Protein AF-A0A953UN74-F1 (afdb_monomer_lite)

Radius of gyration: 22.05 Å; chains: 1; bounding box: 61×38×53 Å

pLDDT: mean 86.02, std 12.43, range [37.34, 96.69]

Structure (mmCIF, N/CA/C/O backbone):
data_AF-A0A953UN74-F1
#
_entry.id   AF-A0A953UN74-F1
#
loop_
_atom_site.group_PDB
_atom_site.id
_atom_site.type_symbol
_atom_site.label_atom_id
_atom_site.label_alt_id
_atom_site.label_comp_id
_atom_site.label_asym_id
_atom_site.label_entity_id
_atom_site.label_seq_id
_atom_site.pdbx_PDB_ins_code
_atom_site.Cartn_x
_atom_site.Cartn_y
_atom_site.Cartn_z
_atom_site.occupancy
_atom_site.B_iso_or_equiv
_atom_site.auth_seq_id
_atom_site.auth_comp_id
_atom_site.auth_asym_id
_atom_site.auth_atom_id
_atom_site.pdbx_PDB_model_num
ATOM 1 N N . MET A 1 1 ? 6.317 -18.766 7.422 1.00 68.12 1 MET A N 1
ATOM 2 C CA . MET A 1 1 ? 6.959 -17.773 6.529 1.00 68.12 1 MET A CA 1
ATOM 3 C C . MET A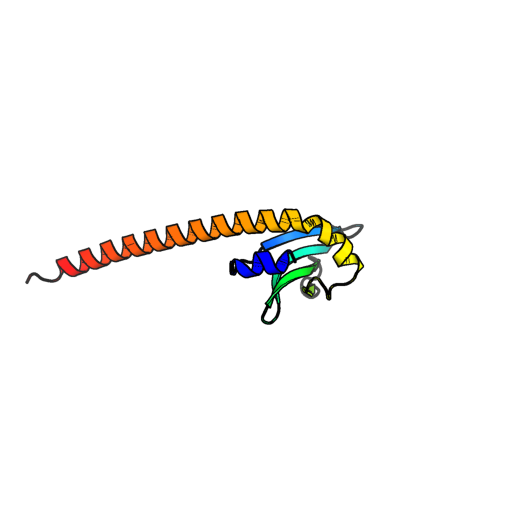 1 1 ? 6.582 -16.374 7.033 1.00 68.12 1 MET A C 1
ATOM 5 O O . MET A 1 1 ? 5.651 -16.295 7.824 1.00 68.12 1 MET A O 1
ATOM 9 N N . ILE A 1 2 ? 7.285 -15.291 6.675 1.00 81.00 2 ILE A N 1
ATOM 10 C CA . ILE A 1 2 ? 7.028 -13.945 7.251 1.00 81.00 2 ILE A CA 1
ATOM 11 C C . ILE A 1 2 ? 5.579 -13.481 7.006 1.00 81.00 2 ILE A C 1
ATOM 13 O O . ILE A 1 2 ? 4.926 -13.029 7.942 1.00 81.00 2 ILE A O 1
ATOM 17 N N . GLU A 1 3 ? 5.045 -13.675 5.796 1.00 82.06 3 GLU A N 1
ATOM 18 C CA . GLU A 1 3 ? 3.646 -13.349 5.468 1.00 82.06 3 GLU A CA 1
ATOM 19 C C . GLU A 1 3 ? 2.641 -14.068 6.375 1.00 82.06 3 GLU A C 1
ATOM 21 O O . GLU A 1 3 ? 1.702 -13.447 6.861 1.00 82.06 3 GLU A O 1
ATOM 26 N N . ASP A 1 4 ? 2.856 -15.356 6.667 1.00 85.12 4 ASP A N 1
ATOM 27 C CA . ASP A 1 4 ? 1.958 -16.125 7.538 1.00 85.12 4 ASP A CA 1
ATOM 28 C C . ASP A 1 4 ? 1.907 -15.539 8.952 1.00 85.12 4 ASP A C 1
ATOM 30 O O . ASP A 1 4 ? 0.857 -15.536 9.591 1.00 85.12 4 ASP A O 1
ATOM 34 N N . SER A 1 5 ? 3.045 -15.055 9.456 1.00 86.38 5 SER A N 1
ATOM 35 C CA . SER A 1 5 ? 3.128 -14.440 10.781 1.00 86.38 5 SER A CA 1
ATOM 36 C C . SER A 1 5 ? 2.363 -13.119 10.837 1.00 86.38 5 SER A C 1
ATOM 38 O O . SER A 1 5 ? 1.658 -12.882 11.813 1.00 86.38 5 SER A O 1
ATOM 40 N N . ILE A 1 6 ? 2.449 -12.293 9.789 1.00 84.81 6 ILE A N 1
ATOM 41 C CA . ILE A 1 6 ? 1.695 -11.031 9.694 1.00 84.81 6 ILE A CA 1
ATOM 42 C C . ILE A 1 6 ? 0.199 -11.319 9.528 1.00 84.81 6 ILE A C 1
ATOM 44 O O . ILE A 1 6 ? -0.627 -10.719 10.210 1.00 84.81 6 ILE A O 1
ATOM 48 N N . ASN A 1 7 ? -0.158 -12.286 8.681 1.00 85.56 7 ASN A N 1
ATOM 49 C CA . ASN A 1 7 ? -1.546 -12.668 8.430 1.00 85.56 7 ASN A CA 1
ATOM 50 C C . ASN A 1 7 ? -2.260 -13.140 9.705 1.00 85.56 7 ASN A C 1
ATOM 52 O O . ASN A 1 7 ? -3.429 -12.823 9.897 1.00 85.56 7 ASN A O 1
ATOM 56 N N . LYS A 1 8 ? -1.562 -13.826 10.621 1.00 86.25 8 LYS A N 1
ATOM 57 C CA . LYS A 1 8 ? -2.116 -14.229 11.930 1.00 86.25 8 LYS A CA 1
ATOM 58 C C . LYS A 1 8 ? -2.557 -13.054 12.801 1.00 86.25 8 LYS A C 1
ATOM 60 O O . LYS A 1 8 ? -3.423 -13.235 13.651 1.00 86.25 8 LYS A O 1
ATOM 65 N N . LEU A 1 9 ? -1.970 -11.875 12.608 1.00 81.00 9 LEU A N 1
ATOM 66 C CA . LEU A 1 9 ? -2.347 -10.672 13.344 1.00 81.00 9 LEU A CA 1
ATOM 67 C C . LEU A 1 9 ? -3.671 -10.075 12.841 1.00 81.00 9 LEU A C 1
ATOM 69 O O . LEU A 1 9 ? -4.211 -9.200 13.508 1.00 81.00 9 LEU A O 1
ATOM 73 N N . ASN A 1 10 ? -4.197 -10.531 11.692 1.00 80.06 10 ASN A N 1
ATOM 74 C CA . ASN A 1 10 ? -5.462 -10.077 11.100 1.00 80.06 10 ASN A CA 1
ATOM 75 C C . ASN A 1 10 ? -5.600 -8.546 11.049 1.00 80.06 10 ASN A C 1
ATOM 77 O O . ASN A 1 10 ? -6.690 -8.009 11.231 1.00 80.06 10 ASN A O 1
ATOM 81 N N . LEU A 1 11 ? -4.490 -7.843 10.791 1.00 80.38 11 LEU A N 1
ATOM 82 C CA . LEU A 1 11 ? -4.436 -6.384 10.908 1.00 80.38 11 LEU A CA 1
ATOM 83 C C . LEU A 1 11 ? -5.432 -5.692 9.975 1.00 80.38 11 LEU A C 1
ATOM 85 O O . LEU A 1 11 ? -5.988 -4.667 10.338 1.00 80.38 11 LEU A O 1
ATOM 89 N N . GLY A 1 12 ? -5.670 -6.240 8.779 1.00 84.88 12 GLY A N 1
ATOM 90 C CA . GLY A 1 12 ? -6.568 -5.622 7.798 1.00 84.88 12 GLY A CA 1
ATOM 91 C C . GLY A 1 12 ? -6.069 -4.268 7.276 1.00 84.88 12 GLY A C 1
ATOM 92 O O . GLY A 1 12 ? -6.853 -3.497 6.728 1.00 84.88 12 GLY A O 1
ATOM 93 N N . ILE A 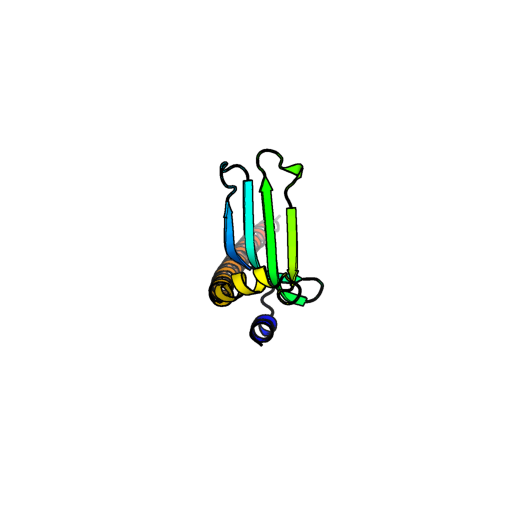1 13 ? -4.777 -3.972 7.448 1.00 89.81 13 ILE A N 1
ATOM 94 C CA . ILE A 1 13 ? -4.165 -2.675 7.149 1.00 89.81 13 ILE A CA 1
ATOM 95 C C . ILE A 1 13 ? -3.267 -2.803 5.931 1.00 89.81 13 ILE A C 1
ATOM 97 O O . ILE A 1 13 ? -2.424 -3.696 5.859 1.00 89.81 13 ILE A O 1
ATOM 101 N N . ARG A 1 14 ? -3.433 -1.877 4.985 1.00 94.19 14 ARG A N 1
ATOM 102 C CA . ARG A 1 14 ? -2.564 -1.746 3.817 1.00 94.19 14 ARG A CA 1
ATOM 103 C C . ARG A 1 14 ? -1.418 -0.787 4.126 1.00 94.19 14 ARG A C 1
ATOM 105 O O . ARG A 1 14 ? -1.647 0.317 4.614 1.00 94.19 14 ARG A O 1
ATOM 112 N N . ALA A 1 15 ? -0.202 -1.183 3.775 1.00 95.69 15 ALA A N 1
ATOM 113 C CA . ALA A 1 15 ? 0.976 -0.320 3.787 1.00 95.69 15 ALA A CA 1
ATOM 114 C C . ALA A 1 15 ? 1.802 -0.571 2.525 1.00 95.69 15 ALA A C 1
ATOM 116 O O . ALA A 1 15 ? 1.704 -1.641 1.923 1.00 95.69 15 ALA A O 1
ATOM 117 N N . ASN A 1 16 ? 2.593 0.412 2.109 1.00 95.94 16 ASN A N 1
ATOM 118 C CA . ASN A 1 16 ? 3.505 0.276 0.982 1.00 95.94 16 ASN A CA 1
ATOM 119 C C . ASN A 1 16 ? 4.778 1.092 1.205 1.00 95.94 16 ASN A C 1
ATOM 121 O O . ASN A 1 16 ? 4.774 2.061 1.963 1.00 95.94 16 ASN A O 1
ATOM 125 N N . VAL A 1 17 ? 5.854 0.661 0.557 1.00 96.31 17 VAL A N 1
ATOM 126 C CA . VAL A 1 17 ? 7.161 1.315 0.553 1.00 96.31 17 VAL A CA 1
ATOM 127 C C . VAL A 1 17 ? 7.721 1.314 -0.862 1.00 96.31 17 VAL A C 1
ATOM 129 O O . VAL A 1 17 ? 7.690 0.294 -1.557 1.00 96.31 17 VAL A O 1
ATOM 132 N N . ASN A 1 18 ? 8.251 2.455 -1.293 1.00 94.44 18 ASN A N 1
ATOM 133 C CA . ASN A 1 18 ? 8.878 2.571 -2.605 1.00 94.44 18 ASN A CA 1
ATOM 134 C C . ASN A 1 18 ? 10.161 1.735 -2.642 1.00 94.44 18 ASN A C 1
ATOM 136 O O . ASN A 1 18 ? 11.010 1.824 -1.750 1.00 94.44 18 ASN A O 1
ATOM 140 N N . ALA A 1 19 ? 10.296 0.907 -3.676 1.00 91.31 19 ALA A N 1
ATOM 141 C CA . ALA A 1 19 ? 11.502 0.128 -3.896 1.00 91.31 19 ALA A CA 1
ATOM 142 C C . ALA A 1 19 ? 12.497 0.894 -4.756 1.00 91.31 19 ALA A C 1
ATOM 144 O O . ALA A 1 19 ? 13.655 1.021 -4.359 1.00 91.31 19 ALA A O 1
ATOM 145 N N . TYR A 1 20 ? 12.035 1.429 -5.883 1.00 85.69 20 TYR A N 1
ATOM 146 C CA . TYR A 1 20 ? 12.816 2.302 -6.749 1.00 85.69 20 TYR A CA 1
ATOM 147 C C . TYR A 1 20 ? 11.903 3.129 -7.660 1.00 85.69 20 TYR A C 1
ATOM 149 O O . TYR A 1 20 ? 10.761 2.748 -7.930 1.00 85.69 20 TYR A O 1
ATOM 157 N N . THR A 1 21 ? 12.457 4.233 -8.150 1.00 83.62 21 THR A N 1
ATOM 158 C CA . THR A 1 21 ? 11.872 5.087 -9.184 1.00 83.62 21 THR A CA 1
ATOM 159 C C . THR A 1 21 ? 12.740 4.972 -10.432 1.00 83.62 21 THR A C 1
ATOM 161 O O . THR A 1 21 ? 13.968 4.960 -10.334 1.00 83.62 21 THR A O 1
ATOM 164 N N . LEU A 1 22 ? 12.114 4.838 -11.594 1.00 76.50 22 LEU A N 1
ATOM 165 C CA . LEU A 1 22 ? 12.741 5.024 -12.894 1.00 76.50 22 LEU A CA 1
ATOM 166 C C . LEU A 1 22 ? 12.243 6.368 -13.421 1.00 76.50 22 LEU A C 1
ATOM 168 O O . LEU A 1 22 ? 11.095 6.480 -13.852 1.00 76.50 22 LEU A O 1
ATOM 172 N N . GLU A 1 23 ? 13.098 7.377 -13.325 1.00 68.75 23 GLU A N 1
ATOM 173 C CA . GLU A 1 23 ? 12.859 8.690 -13.921 1.00 68.75 23 GLU A CA 1
ATOM 174 C C . GLU A 1 23 ? 13.153 8.603 -15.425 1.00 68.75 23 GLU A C 1
ATOM 176 O O . GLU A 1 23 ? 14.100 7.929 -15.851 1.00 68.75 23 GLU A O 1
ATOM 181 N N . GLY A 1 24 ? 12.299 9.223 -16.244 1.00 60.75 24 GLY A N 1
ATOM 182 C CA . GLY A 1 24 ? 12.556 9.354 -17.675 1.00 60.75 24 GLY A CA 1
ATOM 183 C C . GLY A 1 24 ? 13.848 10.140 -17.912 1.00 60.75 24 GLY A C 1
ATOM 184 O O . GLY A 1 24 ? 14.123 11.104 -17.211 1.00 60.75 24 GLY A O 1
ATOM 185 N N . ALA A 1 25 ? 14.643 9.735 -18.904 1.00 55.78 25 ALA A N 1
ATOM 186 C CA . ALA A 1 25 ? 16.005 10.237 -19.113 1.00 55.78 25 ALA A CA 1
ATOM 187 C C . ALA A 1 25 ? 16.136 11.755 -19.373 1.00 55.78 25 ALA A C 1
ATOM 189 O O . ALA A 1 25 ? 17.259 12.241 -19.338 1.00 55.78 25 ALA A O 1
ATOM 190 N N . ASP A 1 26 ? 15.041 12.487 -19.626 1.00 55.50 26 ASP A N 1
ATOM 191 C CA . ASP A 1 26 ? 15.092 13.898 -20.045 1.00 55.50 26 ASP A CA 1
ATOM 192 C C . ASP A 1 26 ? 13.882 14.765 -19.620 1.00 55.50 26 ASP A C 1
ATOM 194 O O . ASP A 1 26 ? 13.804 15.923 -20.025 1.00 55.50 26 ASP A O 1
ATOM 198 N N . ASP A 1 27 ? 12.918 14.259 -18.837 1.00 62.00 27 ASP A N 1
ATOM 199 C CA . ASP A 1 27 ? 11.722 15.051 -18.496 1.00 62.00 27 ASP A CA 1
ATOM 200 C C . ASP A 1 27 ? 11.062 14.571 -17.191 1.00 62.00 27 ASP A C 1
ATOM 202 O O . ASP A 1 27 ? 10.634 13.416 -17.104 1.00 62.00 27 ASP A O 1
ATOM 206 N N . ASP A 1 28 ? 10.914 15.473 -16.211 1.00 71.19 28 ASP A N 1
ATOM 207 C CA . ASP A 1 28 ? 10.220 15.252 -14.921 1.00 71.19 28 ASP A CA 1
ATOM 208 C C . ASP A 1 28 ? 8.723 14.911 -15.099 1.00 71.19 28 ASP A C 1
ATOM 210 O O . ASP A 1 28 ? 7.991 14.678 -14.136 1.00 71.19 28 ASP A O 1
ATOM 214 N N . LEU A 1 29 ? 8.242 14.897 -16.343 1.00 80.50 29 LEU A N 1
ATOM 215 C CA . LEU A 1 29 ? 6.860 14.628 -16.713 1.00 80.50 29 LEU A CA 1
ATOM 216 C C . LEU A 1 29 ? 6.535 13.138 -16.874 1.00 80.50 29 LEU A C 1
ATOM 218 O O . LEU A 1 29 ? 5.363 12.812 -17.019 1.00 80.50 29 LEU A O 1
ATOM 222 N N . TYR A 1 30 ? 7.525 12.240 -16.846 1.00 83.38 30 TYR A N 1
ATOM 223 C CA . TYR A 1 30 ? 7.294 10.793 -16.844 1.00 83.38 30 TYR A CA 1
ATOM 224 C C . TYR A 1 30 ? 7.991 10.130 -15.667 1.00 83.38 30 TYR A C 1
ATOM 226 O O . TYR A 1 30 ? 9.212 10.215 -15.512 1.00 83.38 30 TYR A O 1
ATOM 234 N N . SER A 1 31 ? 7.216 9.404 -14.874 1.00 87.31 31 SER A N 1
ATOM 235 C CA . SER A 1 31 ? 7.716 8.693 -13.710 1.00 87.31 31 SER A CA 1
ATOM 236 C C . SER A 1 31 ? 7.165 7.280 -13.654 1.00 87.31 31 SER A C 1
ATOM 238 O O . SER A 1 31 ? 5.976 7.039 -13.847 1.00 87.31 31 SER A O 1
ATOM 240 N N . ARG A 1 32 ? 8.045 6.324 -13.356 1.00 88.56 32 ARG A N 1
ATOM 241 C CA . ARG A 1 32 ? 7.665 4.935 -13.108 1.00 88.56 32 ARG A CA 1
ATOM 242 C C . ARG A 1 32 ? 8.156 4.507 -11.738 1.00 88.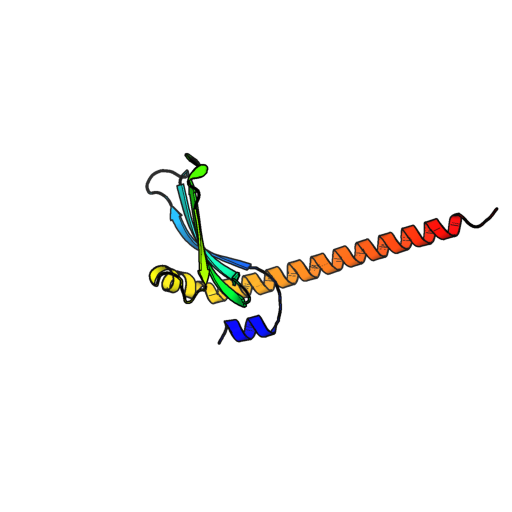56 32 ARG A C 1
ATOM 244 O O . ARG A 1 32 ? 9.358 4.505 -11.474 1.00 88.56 32 ARG A O 1
ATOM 251 N N . TRP A 1 33 ? 7.242 4.095 -10.873 1.00 90.62 33 TRP A N 1
ATOM 252 C CA . TRP A 1 33 ? 7.553 3.607 -9.534 1.00 90.62 33 TRP A CA 1
ATOM 253 C C . TRP A 1 33 ? 7.264 2.128 -9.422 1.00 90.62 33 TRP A C 1
ATOM 255 O O . TRP A 1 33 ? 6.216 1.646 -9.843 1.00 90.62 33 TRP A O 1
ATOM 265 N N . VAL A 1 34 ? 8.167 1.429 -8.744 1.00 93.56 34 VAL A N 1
ATOM 266 C CA . VAL A 1 34 ? 7.897 0.085 -8.248 1.00 93.56 34 VAL A CA 1
ATOM 267 C C . VAL A 1 34 ? 7.934 0.120 -6.733 1.00 93.56 34 VAL A C 1
ATOM 269 O O . VAL A 1 34 ? 8.902 0.586 -6.123 1.00 93.56 34 VAL A O 1
ATOM 272 N N . ARG A 1 35 ? 6.874 -0.385 -6.109 1.00 95.50 35 ARG A N 1
ATOM 273 C CA . ARG A 1 35 ? 6.724 -0.423 -4.654 1.00 95.50 35 ARG A CA 1
ATOM 274 C C . ARG A 1 35 ? 6.391 -1.821 -4.165 1.00 95.50 35 ARG A C 1
ATOM 276 O O . ARG A 1 35 ? 5.739 -2.611 -4.846 1.00 95.50 35 ARG A O 1
ATOM 283 N N . LEU A 1 36 ? 6.848 -2.109 -2.953 1.00 96.69 36 LEU A N 1
ATOM 284 C CA . LEU A 1 36 ? 6.417 -3.275 -2.202 1.00 96.69 36 LEU A CA 1
ATOM 285 C C . LEU A 1 36 ? 5.260 -2.856 -1.301 1.00 96.69 36 LEU A C 1
ATOM 287 O O . LEU A 1 36 ? 5.377 -1.892 -0.549 1.00 96.69 36 LEU A O 1
ATOM 291 N N . ALA A 1 37 ? 4.165 -3.597 -1.342 1.00 95.94 37 ALA A N 1
ATOM 292 C CA . ALA A 1 37 ? 3.006 -3.374 -0.502 1.00 95.94 37 ALA A CA 1
ATOM 293 C C . ALA A 1 37 ? 2.652 -4.629 0.294 1.00 95.94 37 ALA A C 1
ATOM 295 O O . ALA A 1 37 ? 2.936 -5.751 -0.113 1.00 95.94 37 ALA A O 1
ATOM 296 N N . TYR A 1 38 ? 1.992 -4.434 1.429 1.00 95.50 38 TYR A N 1
ATOM 297 C CA . TYR A 1 38 ? 1.195 -5.463 2.076 1.00 95.50 38 TYR A CA 1
ATOM 298 C C . TYR A 1 38 ? -0.268 -5.085 1.891 1.00 95.50 38 TYR A C 1
ATOM 300 O O . TYR A 1 38 ? -0.678 -3.970 2.223 1.00 95.50 38 TYR A O 1
ATOM 308 N N . GLY A 1 39 ? -1.050 -5.996 1.328 1.00 93.94 39 GLY A N 1
ATOM 309 C CA . GLY A 1 39 ? -2.425 -5.716 0.954 1.00 93.94 39 GLY A CA 1
ATOM 310 C C . GLY A 1 39 ? -3.220 -6.980 0.677 1.00 93.94 39 GLY A C 1
ATOM 311 O O . GLY A 1 39 ? -2.707 -8.098 0.744 1.00 93.94 39 GLY A O 1
ATOM 312 N N . LYS A 1 40 ? -4.499 -6.788 0.359 1.00 91.44 40 LYS A N 1
ATOM 313 C CA . LYS A 1 40 ? -5.385 -7.870 -0.056 1.00 91.44 40 LYS A CA 1
ATOM 314 C C . LYS A 1 40 ? -5.292 -8.054 -1.571 1.00 91.44 40 LYS A C 1
ATOM 316 O O . LYS A 1 40 ? -5.626 -7.137 -2.314 1.00 91.44 40 LYS A O 1
ATOM 321 N N . SER A 1 41 ? -4.874 -9.239 -2.010 1.00 85.62 41 SER A N 1
ATOM 322 C CA . SER A 1 41 ? -4.917 -9.667 -3.411 1.00 85.62 41 SER A CA 1
ATOM 323 C C . SER A 1 41 ? -5.835 -10.885 -3.530 1.00 85.62 41 SER A C 1
ATOM 325 O O . SER A 1 41 ? -5.630 -11.921 -2.886 1.00 85.62 41 SER A O 1
ATOM 327 N N . GLY A 1 42 ? -6.927 -10.733 -4.282 1.00 84.00 42 GLY A N 1
ATOM 328 C CA . GLY A 1 42 ? -8.027 -11.697 -4.290 1.00 84.00 42 GLY A CA 1
ATOM 329 C C . GLY A 1 42 ? -8.619 -11.893 -2.888 1.00 84.00 42 GLY A C 1
ATOM 330 O O . GLY A 1 42 ? -9.070 -10.941 -2.248 1.00 84.00 42 GLY A O 1
ATOM 331 N N . ASN A 1 43 ? -8.608 -13.133 -2.388 1.00 85.19 43 ASN A N 1
ATOM 332 C CA . ASN A 1 43 ? -9.144 -13.467 -1.062 1.00 85.19 43 ASN A CA 1
ATOM 333 C C . ASN A 1 43 ? -8.073 -13.632 0.032 1.00 85.19 43 ASN A C 1
ATOM 335 O O . ASN A 1 43 ? -8.368 -14.157 1.103 1.00 85.19 43 ASN A O 1
ATOM 339 N N . ARG A 1 44 ? -6.823 -13.229 -0.224 1.00 86.88 44 ARG A N 1
ATOM 340 C CA . ARG A 1 44 ? -5.719 -13.393 0.732 1.00 86.88 44 ARG A CA 1
ATOM 341 C C . ARG A 1 44 ? -4.976 -12.084 0.954 1.00 86.88 44 ARG A C 1
ATOM 343 O O . ARG A 1 44 ? -4.841 -11.274 0.042 1.00 86.88 44 ARG A O 1
ATOM 350 N N . TRP A 1 45 ? -4.495 -11.907 2.177 1.00 92.62 45 TRP A N 1
ATOM 351 C CA . TRP A 1 45 ? -3.532 -10.866 2.511 1.00 92.62 45 TRP A CA 1
ATOM 352 C C . TRP A 1 45 ? -2.113 -11.390 2.297 1.00 92.62 45 TRP A C 1
ATOM 354 O O . TRP A 1 45 ? -1.839 -12.574 2.520 1.00 92.62 45 TRP A O 1
ATOM 364 N N . GLY A 1 46 ? -1.228 -10.524 1.821 1.00 93.69 46 GLY A N 1
ATOM 365 C CA . GLY A 1 46 ? 0.161 -10.876 1.559 1.00 93.69 46 GLY A CA 1
ATOM 366 C C . GLY A 1 46 ? 0.939 -9.725 0.944 1.00 93.69 46 GLY A C 1
ATOM 367 O O . GLY A 1 46 ? 0.433 -8.603 0.831 1.00 93.69 46 GLY A O 1
ATOM 368 N N . PHE A 1 47 ? 2.178 -10.008 0.555 1.00 94.81 47 PHE A N 1
ATOM 369 C CA . PHE A 1 47 ? 3.007 -9.053 -0.153 1.00 94.81 47 PHE A CA 1
ATOM 370 C C . PHE A 1 47 ? 2.568 -8.932 -1.610 1.00 94.81 47 PHE A C 1
ATOM 372 O O . PHE A 1 47 ? 2.289 -9.919 -2.298 1.00 94.81 47 PHE A O 1
ATOM 379 N N . ILE A 1 48 ? 2.526 -7.692 -2.074 1.00 95.81 48 ILE A N 1
ATOM 380 C CA . ILE A 1 48 ? 2.129 -7.295 -3.415 1.00 95.81 48 ILE A CA 1
ATOM 381 C C . ILE A 1 48 ? 3.261 -6.440 -3.975 1.00 95.81 48 ILE A C 1
ATOM 383 O O . ILE A 1 48 ? 3.785 -5.560 -3.294 1.00 95.81 48 ILE A O 1
ATOM 387 N N . VAL A 1 49 ? 3.660 -6.723 -5.205 1.00 96.06 49 VAL A N 1
ATOM 388 C CA . VAL A 1 49 ? 4.524 -5.838 -5.984 1.00 96.06 49 VAL A CA 1
ATOM 389 C C . VAL A 1 49 ? 3.615 -5.000 -6.854 1.00 96.06 49 VAL A C 1
ATOM 391 O O . VAL A 1 49 ? 2.749 -5.548 -7.533 1.00 96.06 49 VAL A O 1
ATOM 394 N N . GLU A 1 50 ? 3.801 -3.691 -6.807 1.00 95.38 50 GLU A N 1
ATOM 395 C CA . GLU A 1 50 ? 2.982 -2.748 -7.554 1.00 95.38 50 GLU A CA 1
ATOM 396 C C . GLU A 1 50 ? 3.880 -1.882 -8.411 1.00 95.38 50 GLU A C 1
ATOM 398 O O . GLU A 1 50 ? 4.932 -1.423 -7.958 1.00 95.38 50 GLU A O 1
ATOM 403 N N . GLU A 1 51 ? 3.437 -1.671 -9.634 1.00 94.19 51 GLU A N 1
ATOM 404 C CA . GLU A 1 51 ? 4.059 -0.800 -10.603 1.00 94.19 51 GLU A CA 1
ATOM 405 C C . GLU A 1 51 ? 3.060 0.279 -10.994 1.00 94.19 51 GLU A C 1
ATOM 407 O O . GLU A 1 51 ? 1.906 -0.010 -11.306 1.00 94.19 51 GLU A O 1
ATOM 412 N N . LEU A 1 52 ? 3.511 1.524 -10.924 1.00 92.44 52 LEU A N 1
ATOM 413 C CA . LEU A 1 52 ? 2.747 2.695 -11.309 1.00 92.44 52 LEU A CA 1
ATOM 414 C C . LEU A 1 52 ? 3.567 3.468 -12.329 1.00 92.44 52 LEU A C 1
ATOM 416 O O . LEU A 1 52 ? 4.737 3.758 -12.076 1.00 92.44 52 LEU A O 1
ATOM 420 N N . THR A 1 53 ? 2.949 3.802 -13.449 1.00 91.06 53 THR A N 1
ATOM 421 C CA . THR A 1 53 ? 3.501 4.733 -14.428 1.00 91.06 53 THR A CA 1
ATOM 422 C C . THR A 1 53 ? 2.596 5.949 -14.463 1.00 91.06 53 THR A C 1
ATOM 424 O O . THR A 1 53 ? 1.391 5.785 -14.632 1.00 91.06 53 THR A O 1
ATOM 427 N N . GLU A 1 54 ? 3.172 7.135 -14.303 1.00 89.75 54 GLU A N 1
ATOM 428 C CA . GLU A 1 54 ? 2.487 8.412 -14.503 1.00 89.75 54 GLU A CA 1
ATOM 429 C C . GLU A 1 54 ? 3.181 9.177 -15.635 1.00 89.75 54 GLU A C 1
ATOM 431 O O . GLU A 1 54 ? 4.404 9.357 -15.612 1.00 89.75 54 GLU A O 1
ATOM 436 N N . ASP A 1 55 ? 2.402 9.632 -16.618 1.00 87.75 55 ASP A N 1
ATOM 437 C CA . ASP A 1 55 ? 2.850 10.560 -17.657 1.00 87.75 55 ASP A CA 1
ATOM 438 C C . ASP A 1 55 ? 2.005 11.838 -17.616 1.00 87.75 55 ASP A C 1
ATOM 440 O O . ASP A 1 55 ? 0.887 11.904 -18.122 1.00 87.75 55 ASP A O 1
ATOM 444 N N . LEU A 1 56 ? 2.569 12.909 -17.062 1.00 85.50 56 LEU A N 1
ATOM 445 C CA . LEU A 1 56 ? 1.903 14.207 -16.945 1.00 85.50 56 LEU A CA 1
ATOM 446 C C . LEU A 1 56 ? 1.599 14.853 -18.306 1.00 85.50 56 LEU A C 1
ATOM 448 O O . LEU A 1 56 ? 0.754 15.746 -18.381 1.00 85.50 56 LEU A O 1
ATOM 452 N N . ARG A 1 57 ? 2.263 14.423 -19.388 1.00 86.44 57 ARG A N 1
ATOM 453 C CA . ARG A 1 57 ? 1.969 14.890 -20.756 1.00 86.44 57 ARG A CA 1
ATOM 454 C C . ARG A 1 57 ? 0.784 14.148 -21.352 1.00 86.44 57 ARG A C 1
ATOM 456 O O . ARG A 1 57 ? 0.098 14.703 -22.209 1.00 86.44 57 ARG A O 1
ATOM 463 N N . ASN A 1 58 ? 0.556 12.910 -20.921 1.00 85.25 58 ASN A N 1
ATOM 464 C CA . ASN A 1 58 ? -0.578 12.111 -21.349 1.00 85.25 58 ASN A CA 1
ATOM 465 C C . ASN A 1 58 ? -1.132 11.239 -20.208 1.00 85.25 58 ASN A C 1
ATOM 467 O O . ASN A 1 58 ? -0.915 10.026 -20.217 1.00 85.25 58 ASN A O 1
ATOM 471 N N . PRO A 1 59 ? -1.905 11.830 -19.277 1.00 85.38 59 PRO A N 1
ATOM 472 C CA . PRO A 1 59 ? -2.422 11.112 -18.109 1.00 85.38 59 PRO A CA 1
ATOM 473 C C . PRO A 1 59 ? -3.332 9.924 -18.454 1.00 85.38 59 PRO A C 1
ATOM 475 O O . PRO A 1 59 ? -3.567 9.043 -17.635 1.00 85.38 59 PRO A O 1
ATOM 478 N N . GLU A 1 60 ? -3.865 9.865 -19.680 1.00 87.56 60 GLU A N 1
ATOM 479 C CA . GLU A 1 60 ? -4.655 8.715 -20.141 1.00 87.56 60 GLU A CA 1
ATOM 480 C C . GLU A 1 60 ? -3.810 7.445 -20.339 1.00 87.56 60 GLU A C 1
ATOM 482 O O . GLU A 1 60 ? -4.367 6.357 -20.484 1.00 87.56 60 GLU A O 1
ATOM 487 N N . GLN A 1 61 ? -2.478 7.569 -20.357 1.00 83.94 61 GLN A N 1
ATOM 488 C CA . GLN A 1 61 ? -1.543 6.448 -20.460 1.00 83.94 61 GLN A CA 1
ATOM 489 C C . GLN A 1 61 ? -1.003 5.970 -19.111 1.00 83.94 61 GLN A C 1
ATOM 491 O O . GLN A 1 61 ? -0.165 5.067 -19.094 1.00 83.94 61 GLN A O 1
ATOM 496 N N . ASP A 1 62 ? -1.477 6.529 -17.998 1.00 89.44 62 ASP A N 1
ATOM 497 C CA . ASP A 1 62 ? -1.076 6.072 -16.675 1.00 89.44 62 ASP A CA 1
ATOM 498 C C . ASP A 1 62 ? -1.420 4.585 -16.508 1.00 89.44 62 ASP A C 1
ATOM 500 O O . ASP A 1 62 ? -2.542 4.139 -16.778 1.00 89.44 62 ASP A O 1
ATOM 504 N N . THR A 1 63 ? -0.446 3.791 -16.062 1.00 91.25 63 THR A N 1
ATOM 505 C CA . THR A 1 63 ? -0.631 2.350 -15.856 1.00 91.25 63 THR A CA 1
ATOM 506 C C . THR A 1 63 ? -0.487 1.989 -14.394 1.00 91.25 63 THR A C 1
ATOM 508 O O . THR A 1 63 ? 0.372 2.509 -13.685 1.00 91.25 63 THR A O 1
ATOM 511 N N . TYR A 1 64 ? -1.320 1.054 -13.942 1.00 93.19 64 TYR A N 1
ATOM 512 C CA . TYR A 1 64 ? -1.197 0.448 -12.626 1.00 93.19 64 TYR A CA 1
ATOM 513 C C . TYR A 1 64 ? -1.272 -1.067 -12.748 1.00 93.19 64 TYR A C 1
ATOM 515 O O . TYR A 1 64 ? -2.339 -1.630 -13.000 1.00 93.19 64 TYR A O 1
ATOM 523 N N . ASP A 1 65 ? -0.139 -1.715 -12.511 1.00 93.69 65 ASP A N 1
ATOM 524 C CA . ASP A 1 65 ? -0.030 -3.162 -12.482 1.00 93.69 65 ASP A CA 1
ATOM 525 C C . ASP A 1 65 ? 0.280 -3.642 -11.065 1.00 93.69 65 ASP A C 1
ATOM 527 O O . ASP A 1 65 ? 1.014 -3.015 -10.295 1.00 93.69 65 ASP A O 1
ATOM 531 N N . SER A 1 66 ? -0.301 -4.780 -10.687 1.00 94.56 66 SER A N 1
ATOM 532 C CA . SER A 1 66 ? -0.059 -5.369 -9.374 1.00 94.56 66 SER A CA 1
ATOM 533 C C . SER A 1 66 ? -0.047 -6.888 -9.425 1.00 94.56 66 SER A C 1
ATOM 535 O O . SER A 1 66 ? -0.864 -7.524 -10.092 1.00 94.56 66 SER A O 1
ATOM 537 N N . TRP A 1 67 ? 0.877 -7.477 -8.672 1.00 95.00 67 TRP A N 1
ATOM 538 C CA . TRP A 1 67 ? 1.063 -8.921 -8.593 1.00 95.00 67 TRP A CA 1
ATOM 539 C C . TRP A 1 67 ? 1.248 -9.344 -7.145 1.00 95.00 67 TRP A C 1
ATOM 541 O O . TRP A 1 67 ? 1.905 -8.651 -6.367 1.00 95.00 67 TRP A O 1
ATOM 551 N N . ALA A 1 68 ? 0.753 -10.528 -6.780 1.00 94.25 68 ALA A N 1
ATOM 552 C CA . ALA A 1 68 ? 1.244 -11.170 -5.566 1.00 94.25 68 ALA A CA 1
ATOM 553 C C . ALA A 1 68 ? 2.767 -11.333 -5.678 1.00 94.25 68 ALA A C 1
ATOM 555 O O . ALA A 1 68 ? 3.286 -11.613 -6.761 1.00 94.25 68 ALA A O 1
ATOM 556 N N . PHE A 1 69 ? 3.496 -11.191 -4.569 1.00 93.56 69 PHE A N 1
ATOM 557 C CA . PHE A 1 69 ? 4.961 -11.166 -4.596 1.00 93.56 69 PHE A CA 1
ATOM 558 C C . PHE A 1 69 ? 5.569 -12.368 -5.317 1.00 93.56 69 PHE A C 1
ATOM 560 O O . PHE A 1 69 ? 6.611 -12.232 -5.934 1.00 93.56 69 PHE A O 1
ATOM 567 N N . ARG A 1 70 ? 4.936 -13.544 -5.271 1.00 92.00 70 ARG A N 1
ATOM 568 C CA . ARG A 1 70 ? 5.425 -14.764 -5.937 1.00 92.00 70 ARG A CA 1
ATOM 569 C C . ARG A 1 70 ? 5.225 -14.759 -7.454 1.00 92.00 70 ARG A C 1
ATOM 571 O O . ARG A 1 70 ? 6.012 -15.399 -8.148 1.00 92.00 70 ARG A O 1
ATOM 578 N N . ASP A 1 71 ? 4.222 -14.029 -7.926 1.00 94.31 71 ASP A N 1
ATOM 579 C CA . ASP A 1 71 ? 3.790 -13.987 -9.325 1.00 94.31 71 ASP A CA 1
ATOM 580 C C . ASP A 1 71 ? 4.404 -12.797 -10.078 1.00 94.31 71 ASP A C 1
ATOM 582 O O . ASP A 1 71 ? 4.399 -12.764 -11.305 1.00 94.31 71 ASP A O 1
ATOM 586 N N . ALA A 1 72 ? 4.986 -11.839 -9.349 1.00 93.75 72 ALA A N 1
ATOM 587 C CA . ALA A 1 72 ? 5.674 -10.696 -9.928 1.00 93.75 72 ALA A CA 1
ATOM 588 C C . ALA A 1 72 ? 6.903 -11.113 -10.772 1.00 93.75 72 ALA A C 1
ATOM 590 O O . ALA A 1 72 ? 7.599 -12.092 -10.435 1.00 93.75 72 ALA A O 1
ATOM 591 N N . PRO A 1 73 ? 7.248 -10.340 -11.824 1.00 93.94 73 PRO A N 1
ATOM 592 C CA . PRO A 1 73 ? 8.480 -10.524 -12.587 1.00 93.94 73 PRO A CA 1
ATOM 593 C C . PRO A 1 73 ? 9.705 -10.683 -11.678 1.00 93.94 73 PRO A C 1
ATOM 595 O O . PRO A 1 73 ? 9.848 -9.999 -10.662 1.00 93.94 73 PRO A O 1
ATOM 598 N N . ARG A 1 74 ? 10.610 -11.614 -12.023 1.00 94.50 74 ARG A N 1
ATOM 599 C CA . ARG A 1 74 ? 11.779 -11.949 -11.181 1.00 94.50 74 ARG A CA 1
ATOM 600 C C . ARG A 1 74 ? 12.618 -10.718 -10.845 1.00 94.50 74 ARG A C 1
ATOM 602 O O . ARG A 1 74 ? 13.093 -10.603 -9.720 1.00 94.50 74 ARG A O 1
ATOM 609 N N . GLU A 1 75 ? 12.787 -9.822 -11.809 1.00 91.12 75 GLU A N 1
ATOM 610 C CA . GLU A 1 75 ? 13.513 -8.568 -11.620 1.00 91.12 75 GLU A CA 1
ATOM 611 C C . GLU A 1 75 ? 12.901 -7.695 -10.523 1.00 91.12 75 GLU A C 1
ATOM 613 O O . GLU A 1 75 ? 13.633 -7.202 -9.667 1.00 91.12 75 GLU A O 1
ATOM 618 N N . TYR A 1 76 ? 11.574 -7.571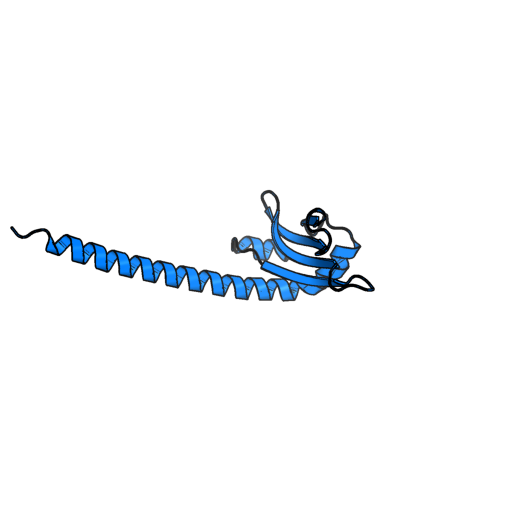 -10.472 1.00 92.69 76 TYR A N 1
ATOM 619 C CA . TYR A 1 76 ? 10.914 -6.781 -9.439 1.00 92.69 76 TYR A CA 1
ATOM 620 C C . TYR A 1 76 ? 11.045 -7.465 -8.092 1.00 92.69 76 TYR A C 1
ATOM 622 O O . TYR A 1 76 ? 11.441 -6.817 -7.130 1.00 92.69 76 TYR A O 1
ATOM 630 N N . ARG A 1 77 ? 10.840 -8.787 -8.030 1.00 93.50 77 ARG A N 1
ATOM 631 C CA . ARG A 1 77 ? 11.001 -9.564 -6.788 1.00 93.50 77 ARG A CA 1
ATOM 632 C C . ARG A 1 77 ? 12.372 -9.366 -6.149 1.00 93.50 77 ARG A C 1
ATOM 634 O O . ARG A 1 77 ? 12.450 -9.201 -4.938 1.00 93.50 77 ARG A O 1
ATOM 641 N N . LEU A 1 78 ? 13.441 -9.354 -6.945 1.00 91.75 78 LEU A N 1
ATOM 642 C CA . LEU A 1 78 ? 14.798 -9.133 -6.436 1.00 91.75 78 LEU A CA 1
ATOM 643 C C . LEU A 1 78 ? 15.025 -7.696 -5.960 1.00 91.75 78 LEU A C 1
ATOM 645 O O . LEU A 1 78 ? 15.704 -7.499 -4.963 1.00 91.75 78 LEU A O 1
ATOM 649 N N . LYS A 1 79 ? 14.436 -6.703 -6.627 1.00 88.94 79 LYS A N 1
ATOM 650 C CA . LYS A 1 79 ? 14.568 -5.296 -6.223 1.00 88.94 79 LYS A CA 1
ATOM 651 C C . LYS A 1 79 ? 13.729 -4.953 -4.989 1.00 88.94 79 LYS A C 1
ATOM 653 O O . LYS A 1 79 ? 14.121 -4.114 -4.184 1.00 88.94 79 LYS A O 1
ATOM 658 N N . VAL A 1 80 ? 12.570 -5.590 -4.829 1.00 93.69 80 VAL A N 1
ATOM 659 C CA . VAL A 1 80 ? 11.635 -5.293 -3.735 1.00 93.69 80 VAL A CA 1
ATOM 660 C C . VAL A 1 80 ? 11.912 -6.098 -2.462 1.00 93.69 80 VAL A C 1
ATOM 662 O O . VAL A 1 80 ? 11.528 -5.652 -1.384 1.00 93.69 80 VAL A O 1
ATOM 665 N N . VAL A 1 81 ? 12.585 -7.256 -2.536 1.00 93.62 81 VAL A N 1
ATOM 666 C CA . VAL A 1 81 ? 12.813 -8.129 -1.362 1.00 93.62 81 VAL A CA 1
ATOM 667 C C . VAL A 1 81 ? 13.595 -7.427 -0.250 1.00 93.62 81 VAL A C 1
ATOM 669 O O . VAL A 1 81 ? 13.302 -7.614 0.929 1.00 93.62 81 VAL A O 1
ATOM 672 N N . GLU A 1 82 ? 14.532 -6.552 -0.613 1.00 92.38 82 GLU A N 1
ATOM 673 C CA . GLU A 1 82 ? 15.331 -5.771 0.337 1.00 92.38 82 GLU A CA 1
ATOM 674 C C . GLU A 1 82 ? 14.493 -4.747 1.115 1.00 92.38 82 GLU A C 1
ATOM 676 O O . GLU A 1 82 ? 14.912 -4.262 2.164 1.00 92.38 82 GLU A O 1
ATOM 681 N N . LYS A 1 83 ? 13.285 -4.430 0.633 1.00 95.25 83 LYS A N 1
ATOM 682 C CA . LYS A 1 83 ? 12.362 -3.482 1.266 1.00 95.25 83 LYS A CA 1
ATOM 683 C C . LYS A 1 83 ? 11.377 -4.137 2.227 1.00 95.25 83 LYS A C 1
ATOM 685 O O . LYS A 1 83 ? 10.607 -3.421 2.861 1.00 95.25 83 LYS A O 1
ATOM 690 N N . ILE A 1 84 ? 11.409 -5.463 2.384 1.00 94.44 84 ILE A N 1
ATOM 691 C CA . ILE A 1 84 ? 10.544 -6.165 3.344 1.00 94.44 84 ILE A CA 1
ATOM 692 C C . ILE A 1 84 ? 10.680 -5.583 4.764 1.00 94.44 84 ILE A C 1
ATOM 694 O O . ILE A 1 84 ? 9.640 -5.298 5.350 1.00 94.44 84 ILE A O 1
ATOM 698 N N . PRO A 1 85 ? 11.884 -5.331 5.323 1.00 95.31 85 PRO A N 1
ATOM 699 C CA . PRO A 1 85 ? 11.999 -4.728 6.653 1.00 95.31 85 PRO A CA 1
ATOM 700 C C . PRO A 1 85 ? 11.319 -3.356 6.747 1.00 95.31 85 PRO A C 1
ATOM 702 O O . PRO A 1 85 ? 10.500 -3.140 7.633 1.00 95.31 85 PRO A O 1
ATOM 705 N N . ALA A 1 86 ? 11.560 -2.477 5.769 1.00 96.44 86 ALA A N 1
ATOM 706 C CA . ALA A 1 86 ? 10.932 -1.156 5.720 1.00 96.44 86 ALA A CA 1
ATOM 707 C C . ALA A 1 86 ? 9.398 -1.240 5.622 1.00 96.44 86 ALA A C 1
ATOM 709 O O . ALA A 1 86 ? 8.687 -0.417 6.196 1.00 96.44 86 ALA A O 1
ATOM 710 N N . LEU A 1 87 ? 8.867 -2.249 4.923 1.00 96.06 87 LEU A N 1
ATOM 711 C CA . LEU A 1 87 ? 7.428 -2.493 4.868 1.00 96.06 87 LEU A CA 1
ATOM 712 C C . LEU A 1 87 ? 6.857 -2.898 6.232 1.00 96.06 87 LEU A C 1
ATOM 714 O O . LEU A 1 87 ? 5.753 -2.477 6.575 1.00 96.06 87 LEU A O 1
ATOM 718 N N . LEU A 1 88 ? 7.582 -3.709 7.008 1.00 94.50 88 LEU A N 1
ATOM 719 C CA . LEU A 1 88 ? 7.159 -4.083 8.360 1.00 94.50 88 LEU A CA 1
ATOM 720 C C . LEU A 1 88 ? 7.100 -2.857 9.273 1.00 94.50 88 LEU A C 1
ATOM 722 O O . LEU A 1 88 ? 6.112 -2.686 9.985 1.00 94.50 88 LEU A O 1
ATOM 726 N N . ASP A 1 89 ? 8.093 -1.972 9.192 1.00 96.19 89 ASP A N 1
ATOM 727 C CA . ASP A 1 89 ? 8.090 -0.711 9.941 1.00 96.19 89 ASP A CA 1
ATOM 728 C C . ASP A 1 89 ? 6.901 0.171 9.534 1.00 96.19 89 ASP A C 1
ATOM 730 O O . ASP A 1 89 ? 6.172 0.685 10.386 1.00 96.19 89 ASP A O 1
ATOM 734 N N . ALA A 1 90 ? 6.630 0.276 8.228 1.00 96.12 90 ALA A N 1
ATOM 735 C CA . ALA A 1 90 ? 5.473 1.004 7.715 1.00 96.12 90 ALA A CA 1
ATOM 736 C C . ALA A 1 90 ? 4.141 0.418 8.221 1.00 96.12 90 ALA A C 1
ATOM 738 O O . ALA A 1 90 ? 3.221 1.172 8.541 1.00 96.12 90 ALA A O 1
ATOM 739 N N . LEU A 1 91 ? 4.029 -0.910 8.340 1.00 94.50 91 LEU A N 1
ATOM 740 C CA . LEU A 1 91 ? 2.854 -1.569 8.919 1.00 94.50 91 LEU A CA 1
ATOM 741 C C . LEU A 1 91 ? 2.682 -1.245 10.404 1.00 94.50 91 LEU A C 1
ATOM 743 O O . LEU A 1 91 ? 1.553 -1.008 10.836 1.00 94.50 91 LEU A O 1
ATOM 747 N N . VAL A 1 92 ? 3.768 -1.210 11.180 1.00 93.88 92 VAL A N 1
ATOM 748 C CA . VAL A 1 92 ? 3.724 -0.831 12.602 1.00 93.88 92 VAL A CA 1
ATOM 749 C C . VAL A 1 92 ? 3.225 0.605 12.752 1.00 93.88 92 VAL A C 1
ATOM 751 O O . VAL A 1 92 ? 2.290 0.850 13.517 1.00 93.88 92 VAL A O 1
ATOM 754 N N . ILE A 1 93 ? 3.783 1.535 11.973 1.00 95.25 93 ILE A N 1
ATOM 755 C CA . ILE A 1 93 ? 3.382 2.948 11.985 1.00 95.25 93 ILE A CA 1
ATOM 756 C C . ILE A 1 93 ? 1.906 3.086 11.602 1.00 95.25 93 ILE A C 1
ATOM 758 O O . ILE A 1 93 ? 1.123 3.657 12.361 1.00 95.25 93 ILE A O 1
ATOM 762 N N . LYS A 1 94 ? 1.491 2.491 10.476 1.00 93.88 94 LYS A N 1
ATOM 763 C CA . LYS A 1 94 ? 0.098 2.554 10.007 1.00 93.88 94 LYS A CA 1
ATOM 764 C C . LYS A 1 94 ? -0.886 1.941 11.001 1.00 93.88 94 LYS A C 1
ATOM 766 O O . LYS A 1 94 ? -1.988 2.456 11.168 1.00 93.88 94 LYS A O 1
ATOM 771 N N . SER A 1 95 ? -0.488 0.878 11.696 1.00 91.56 95 SER A N 1
ATOM 772 C CA . SER A 1 95 ? -1.308 0.269 12.750 1.00 91.56 95 SER A CA 1
ATOM 773 C C . SER A 1 95 ? -1.490 1.190 13.950 1.00 91.56 95 SER A C 1
ATOM 775 O O . SER A 1 95 ? -2.604 1.308 14.461 1.00 91.56 95 SER A O 1
ATOM 777 N N . ALA A 1 96 ? -0.433 1.885 14.374 1.00 92.69 96 ALA A N 1
ATOM 778 C CA . ALA A 1 96 ? -0.519 2.865 15.452 1.00 92.69 96 ALA A CA 1
ATOM 779 C C . ALA A 1 96 ? -1.382 4.081 15.065 1.00 92.69 96 ALA A C 1
ATOM 781 O O . ALA A 1 96 ? -2.195 4.534 15.874 1.00 92.69 96 ALA A O 1
ATOM 782 N N . GLU A 1 97 ? -1.249 4.575 13.830 1.00 93.56 97 GLU A N 1
ATOM 783 C CA . GLU A 1 97 ? -2.074 5.663 13.285 1.00 93.56 97 GLU A CA 1
ATOM 784 C C . GLU A 1 97 ? -3.562 5.295 13.307 1.00 93.56 97 GLU A C 1
ATOM 786 O O . GLU A 1 97 ? -4.366 6.002 13.914 1.00 93.56 97 GLU A O 1
ATOM 791 N N . ILE A 1 98 ? -3.921 4.141 12.738 1.00 90.19 98 ILE A N 1
ATOM 792 C CA . ILE A 1 98 ? -5.315 3.686 12.666 1.00 90.19 98 ILE A CA 1
ATOM 793 C C . ILE A 1 98 ? -5.896 3.454 14.065 1.00 90.19 98 ILE A C 1
ATOM 795 O O . ILE A 1 98 ? -7.025 3.862 14.337 1.00 90.19 98 ILE A O 1
ATOM 799 N N . ALA A 1 99 ? -5.135 2.854 14.984 1.00 89.69 99 ALA A N 1
ATOM 800 C CA . ALA A 1 99 ? -5.583 2.675 16.365 1.00 89.69 99 ALA A CA 1
ATOM 801 C C . ALA A 1 99 ? -5.839 4.021 17.070 1.00 89.69 99 ALA A C 1
ATOM 803 O O . ALA A 1 99 ? -6.819 4.164 17.808 1.00 89.69 99 ALA A O 1
ATOM 804 N N . SER A 1 100 ? -4.982 5.018 16.829 1.00 93.06 100 SER A N 1
ATOM 805 C CA . SER A 1 100 ? -5.149 6.378 17.348 1.00 93.06 100 SER A CA 1
ATOM 806 C C . SER A 1 100 ? -6.411 7.041 16.796 1.00 93.06 100 SER A C 1
ATOM 808 O O . SER A 1 100 ? -7.192 7.613 17.558 1.00 93.06 100 SER A O 1
ATOM 810 N N . ASP A 1 101 ? -6.658 6.919 15.494 1.00 91.44 101 ASP A N 1
ATOM 811 C CA . ASP A 1 101 ? -7.820 7.531 14.852 1.00 91.44 101 ASP A CA 1
ATOM 812 C C . ASP A 1 101 ? -9.132 6.871 15.283 1.00 91.44 101 ASP A C 1
ATOM 814 O O . ASP A 1 101 ? -10.076 7.580 15.633 1.00 91.44 101 ASP A O 1
ATOM 818 N N . ILE A 1 102 ? -9.168 5.539 15.409 1.00 89.25 102 ILE A N 1
ATOM 819 C CA . ILE A 1 102 ? -10.317 4.824 15.988 1.00 89.25 102 ILE A CA 1
ATOM 820 C C . ILE A 1 102 ? -10.608 5.339 17.402 1.00 89.25 102 ILE A C 1
ATOM 822 O O . ILE A 1 102 ? -11.759 5.630 17.733 1.00 89.25 102 ILE A O 1
ATOM 826 N N . LYS A 1 103 ? -9.576 5.509 18.239 1.00 91.00 103 LYS A N 1
ATOM 827 C CA . LYS A 1 103 ? -9.741 6.027 19.604 1.00 91.00 103 LYS A CA 1
ATOM 828 C C . LYS A 1 103 ? -10.334 7.440 19.615 1.00 91.00 103 LYS A C 1
ATOM 830 O O . LYS A 1 103 ? -11.204 7.720 20.441 1.00 91.00 103 LYS A O 1
ATOM 835 N N . LYS A 1 104 ? -9.900 8.321 18.706 1.00 91.06 104 LYS A N 1
ATOM 836 C CA . LYS A 1 104 ? -10.463 9.676 18.565 1.00 91.06 104 LYS A CA 1
ATOM 837 C C . LYS A 1 104 ? -11.929 9.630 18.137 1.00 91.06 104 LYS A C 1
ATOM 839 O O . LYS A 1 104 ? -12.751 10.304 18.751 1.00 91.06 104 LYS A O 1
ATOM 844 N N . SER A 1 105 ? -12.270 8.818 17.134 1.00 87.19 105 SER A N 1
ATOM 845 C CA . SER A 1 105 ? -13.650 8.679 16.653 1.00 87.19 105 SER A CA 1
ATOM 846 C C . SER A 1 105 ? -14.590 8.146 17.734 1.00 87.19 105 SER A C 1
ATOM 848 O O . SER A 1 105 ? -15.682 8.680 17.901 1.00 87.19 105 SER A O 1
ATOM 850 N N . VAL A 1 106 ? -14.162 7.152 18.519 1.00 89.75 106 VAL A N 1
ATOM 851 C CA . VAL A 1 106 ? -14.942 6.645 19.664 1.00 89.75 106 VAL A CA 1
ATOM 852 C C . VAL A 1 106 ? -15.142 7.731 20.725 1.00 89.75 106 VAL A C 1
ATOM 854 O O . VAL A 1 106 ? -16.240 7.867 21.265 1.00 89.75 106 VAL A O 1
ATOM 857 N N . GLY A 1 107 ? -14.113 8.540 20.993 1.00 87.62 107 GLY A N 1
ATOM 858 C CA . GLY A 1 107 ? -14.220 9.696 21.887 1.00 87.62 107 GLY A CA 1
ATOM 859 C C . GLY A 1 107 ? -15.261 10.712 21.411 1.00 87.62 107 GLY A C 1
ATOM 860 O O . GLY A 1 107 ? -16.123 11.112 22.188 1.00 87.62 107 GLY A O 1
ATOM 861 N N . TYR A 1 108 ? -15.233 11.058 20.122 1.00 87.00 108 TYR A N 1
ATOM 862 C CA . TYR A 1 108 ? -16.204 11.968 19.512 1.00 87.00 108 TYR A CA 1
ATOM 863 C C . TYR A 1 108 ? -17.640 11.428 19.581 1.00 87.00 108 TYR A C 1
ATOM 865 O O . TYR A 1 108 ? -18.558 12.159 19.946 1.00 87.00 108 TYR A O 1
ATOM 873 N N . ILE A 1 109 ? -17.843 10.13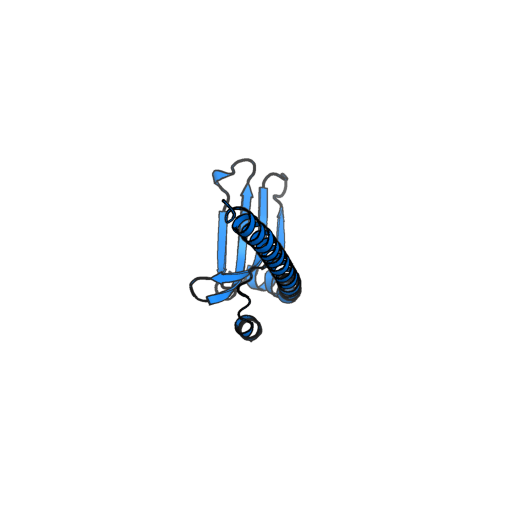5 19.303 1.00 88.31 109 ILE A N 1
ATOM 874 C CA . ILE A 1 109 ? -19.160 9.489 19.427 1.00 88.31 109 ILE A CA 1
ATOM 875 C C . ILE A 1 109 ? -19.656 9.547 20.877 1.00 88.31 109 ILE A C 1
ATOM 877 O O . ILE A 1 109 ? -20.801 9.918 21.115 1.00 88.31 109 ILE A O 1
ATOM 881 N N . SER A 1 110 ? -18.783 9.261 21.847 1.00 84.44 110 SER A N 1
ATOM 882 C CA . SER A 1 110 ? -19.127 9.309 23.276 1.00 84.44 110 SER A CA 1
ATOM 883 C C . SER A 1 110 ? -19.539 10.722 23.714 1.00 84.44 110 SER A C 1
ATOM 885 O O . SER A 1 110 ? -20.472 10.908 24.498 1.00 84.44 110 SER A O 1
ATOM 887 N N . GLU A 1 111 ? -18.863 11.745 23.187 1.00 88.19 111 GLU A N 1
ATOM 888 C CA . GLU A 1 111 ? -19.209 13.143 23.433 1.00 88.19 111 GLU A CA 1
ATOM 889 C C . GLU A 1 111 ? -20.572 13.500 22.823 1.00 88.19 111 GLU A C 1
ATOM 891 O O . GLU A 1 111 ? -21.421 14.063 23.523 1.00 88.19 111 GLU A O 1
ATOM 896 N N . LEU A 1 112 ? -20.828 13.104 21.571 1.00 84.25 112 LEU A N 1
ATOM 897 C CA . LEU A 1 112 ? -22.123 13.291 20.911 1.00 84.25 112 LEU A CA 1
ATOM 898 C C . LEU A 1 112 ? -23.267 12.616 21.676 1.00 84.25 112 LEU A C 1
ATOM 900 O O . LEU A 1 112 ? -24.300 13.247 21.901 1.00 84.25 112 LEU A O 1
ATOM 904 N N . GLU A 1 113 ? -23.090 11.376 22.133 1.00 87.31 113 GLU A N 1
ATOM 905 C CA . GLU A 1 113 ? -24.082 10.668 22.955 1.00 87.31 113 GLU A CA 1
ATOM 906 C C . GLU A 1 113 ? -24.393 11.429 24.251 1.00 87.31 113 GLU A C 1
ATOM 908 O O . GLU A 1 113 ? -25.555 11.545 24.662 1.00 87.31 113 GLU A O 1
ATOM 913 N N . SER A 1 114 ? -23.374 12.021 24.879 1.00 84.25 114 SER A N 1
ATOM 914 C CA . SER A 1 114 ? -23.552 12.833 26.086 1.00 84.25 114 SER A CA 1
ATOM 915 C C . SER A 1 114 ? -24.355 14.117 25.824 1.00 84.25 114 SER A C 1
ATOM 917 O O . SER A 1 114 ? -25.130 14.553 26.676 1.00 84.25 114 SER A O 1
ATOM 919 N N . VAL A 1 115 ? -24.215 14.717 24.638 1.00 88.56 115 VAL A N 1
ATOM 920 C CA . VAL A 1 115 ? -24.978 15.904 24.228 1.00 88.56 115 VAL A CA 1
ATOM 921 C C . VAL A 1 115 ? -26.418 15.523 23.883 1.00 88.56 115 VAL A C 1
ATOM 923 O O . VAL A 1 115 ? -27.356 16.171 24.355 1.00 88.56 115 VAL A O 1
ATOM 926 N N . ILE A 1 116 ? -26.612 14.440 23.125 1.00 84.06 116 ILE A N 1
ATOM 927 C CA . ILE A 1 116 ? -27.935 13.942 22.728 1.00 84.06 116 ILE A CA 1
ATOM 928 C C . ILE A 1 116 ? -28.751 13.533 23.963 1.00 84.06 116 ILE A C 1
ATOM 930 O O . ILE A 1 116 ? -29.902 13.958 24.108 1.00 84.06 116 ILE A O 1
ATOM 934 N N . SER A 1 117 ? -28.158 12.792 24.902 1.00 83.31 117 SER A N 1
ATOM 935 C CA . SER A 1 117 ? -28.827 12.389 26.150 1.00 83.31 117 SER A CA 1
ATOM 936 C C . SER A 1 117 ? -29.213 13.587 27.030 1.00 83.31 117 SER A C 1
ATOM 938 O O . SER A 1 117 ? -30.343 13.650 27.520 1.00 83.31 117 SER A O 1
ATOM 940 N N . LYS A 1 118 ? -28.341 14.598 27.155 1.00 74.56 118 LYS A N 1
ATOM 941 C CA . LYS A 1 118 ? -28.653 15.856 27.862 1.00 74.56 118 LYS A CA 1
ATOM 942 C C . LYS A 1 118 ? -29.753 16.671 27.175 1.00 74.56 118 LYS A C 1
ATOM 944 O O . LYS A 1 118 ? -30.544 17.319 27.860 1.00 74.56 118 LYS A O 1
ATOM 949 N N . SER A 1 119 ? -29.827 16.641 25.844 1.00 63.88 119 SER A N 1
ATOM 950 C CA . SER A 1 119 ? -30.888 17.322 25.087 1.00 63.88 119 SER A CA 1
ATOM 951 C C . SER A 1 119 ? -32.252 16.633 25.231 1.00 63.88 119 SER A C 1
ATOM 953 O O . SER A 1 119 ? -33.269 17.316 25.335 1.00 63.88 119 SER A O 1
ATOM 955 N N . SER A 1 120 ? -32.276 15.300 25.359 1.00 57.34 120 SER A N 1
ATOM 956 C CA . SER A 1 120 ? -33.509 14.522 25.558 1.00 57.34 120 SER A CA 1
ATOM 957 C C . SER A 1 120 ? -34.119 14.698 26.957 1.00 57.34 120 SER A C 1
ATOM 959 O O . SER A 1 120 ? -35.336 14.646 27.103 1.00 57.34 120 SER A O 1
ATOM 961 N N . GLN A 1 121 ? -33.316 14.978 27.991 1.00 56.25 121 GLN A N 1
ATOM 962 C CA . GLN A 1 121 ? -33.826 15.222 29.352 1.00 56.25 121 GLN A CA 1
ATOM 963 C C . GLN A 1 121 ? -34.458 16.613 29.551 1.00 56.25 121 GLN A C 1
ATOM 965 O O . GLN A 1 121 ? -35.287 16.780 30.443 1.00 56.25 121 GLN A O 1
ATOM 970 N N . LYS A 1 122 ? -34.133 17.610 28.716 1.00 49.56 122 LYS A N 1
ATOM 971 C CA . LYS A 1 122 ? -34.709 18.970 28.809 1.00 49.56 122 LYS A CA 1
ATOM 972 C C . LYS A 1 122 ? -36.084 19.131 28.139 1.00 49.56 122 LYS A C 1
ATOM 974 O O . LYS A 1 122 ? -36.682 20.194 28.267 1.00 49.56 122 LYS A O 1
ATOM 979 N N . GLY A 1 123 ? -36.594 18.105 27.451 1.00 46.47 123 GLY A N 1
ATOM 980 C CA . GLY A 1 123 ? -37.899 18.132 26.773 1.00 46.47 123 GLY A CA 1
ATOM 981 C C . GLY A 1 123 ? -39.081 17.593 27.590 1.00 46.47 123 GLY A C 1
ATOM 982 O O . GLY A 1 123 ? -40.217 17.704 27.141 1.00 46.47 123 GLY A O 1
ATOM 983 N N . SER A 1 124 ? -38.844 17.023 28.777 1.00 44.62 124 SER A N 1
ATOM 984 C CA . SER A 1 124 ? -39.876 16.368 29.596 1.00 44.62 124 SER A CA 1
ATOM 985 C C . SER A 1 124 ? -40.177 17.157 30.873 1.00 44.62 124 SER A C 1
ATOM 987 O O . SER A 1 124 ? -40.002 16.672 31.985 1.00 44.62 124 SER A O 1
ATOM 989 N N . THR A 1 125 ? -40.590 18.412 30.727 1.00 42.59 125 THR A N 1
ATOM 990 C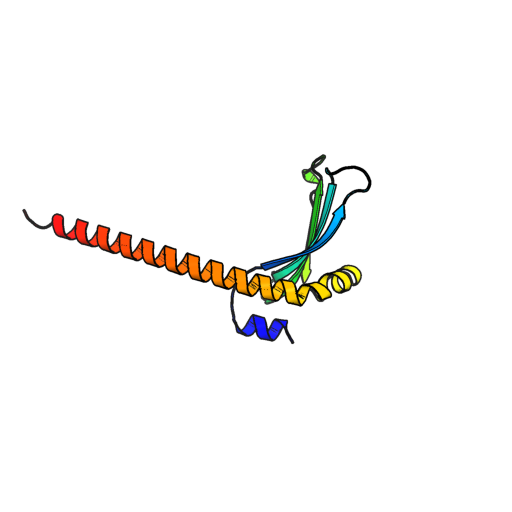 CA . THR A 1 125 ? -41.320 19.144 31.775 1.00 42.59 125 THR A CA 1
ATOM 991 C C . THR A 1 125 ? -42.238 20.159 31.101 1.00 42.59 125 THR A C 1
ATOM 993 O O . THR A 1 125 ? -41.826 21.264 30.756 1.00 42.59 125 THR A O 1
ATOM 996 N N . LYS A 1 126 ? -43.487 19.756 30.877 1.00 37.34 126 LYS A N 1
ATOM 997 C CA . LYS A 1 126 ? -44.639 20.648 30.759 1.00 37.34 126 LYS A CA 1
ATOM 998 C C . LYS A 1 126 ? -45.817 20.002 31.460 1.00 37.34 126 LYS A C 1
ATOM 1000 O O . LYS A 1 126 ? -45.965 18.772 31.299 1.00 37.34 126 LYS A O 1
#

Sequence (126 aa):
MIEDSINKLNLGIRANVNAYTLEGADDDLYSRWVRLAYGKSGNRWGFIVEELTEDLRNPEQDTYDSWAFRDAPREYRLKVVEKIPALLDALVIKSAEIASDIKKSVGYISELESVISKSSQKGSTK

Secondary structure (DSSP, 8-state):
-HHHHHHTTT----EEEEEEEEE-TT-TTEEEEEEEEEEEETTEEEEEEEEEEEETT-GGG-EEEEEETTTS-HHHHHHHHTTHHHHHHHHHHHHHHHHHHHHHHHHHHHHHHHHHHHHHHTT---

Foldseek 3Di:
DVFVVVVVVVLQDKFKDWLDKDQDPPDNQKIKTWIWMFHDDPNDTAIKIWIWIAGNVCRVPIDIDMDHLVGDDPVSNVSHVVCVVVNVVRSVVRSVVVVVVVVVVVVVVVVVVVVVVVVVVVVPDD